Protein AF-A0A2A5T720-F1 (afdb_monomer)

Foldseek 3Di:
DDPVVVQVVLLVVLCVVPVVVVVVPVVDDPPDDDPDDDPDDSVRVSVVVQVVLCVVVVDPHCVVSSVVVVVVD

Mean predicted aligned error: 10.07 Å

Sequence (73 aa):
MNNLDAVFVDVDDFCQTFLPPWAKYLIPSGVKQRNKLSHLSISDVMAIVIVIAFHQSGLWTLKPITSTLFAAT

S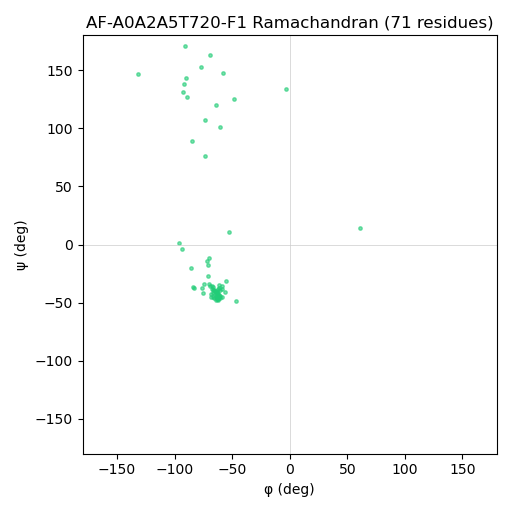tructure (mmCIF, N/CA/C/O backbone):
data_AF-A0A2A5T720-F1
#
_entry.id   AF-A0A2A5T720-F1
#
loop_
_atom_site.group_PDB
_atom_site.id
_atom_site.type_symbol
_atom_site.label_atom_id
_atom_site.label_alt_id
_atom_site.label_comp_id
_atom_site.label_asym_id
_atom_site.label_entity_id
_atom_site.label_seq_id
_atom_site.pdbx_PDB_ins_code
_atom_site.Cartn_x
_atom_site.Cartn_y
_atom_site.Cartn_z
_atom_site.occupancy
_atom_site.B_iso_or_equiv
_atom_site.auth_seq_id
_atom_site.auth_comp_id
_atom_site.auth_asym_id
_atom_site.auth_atom_id
_atom_site.pdbx_PDB_model_num
ATOM 1 N N . MET A 1 1 ? 17.832 6.523 -13.394 1.00 52.50 1 MET A N 1
ATOM 2 C CA . MET A 1 1 ? 16.886 5.846 -12.486 1.00 52.50 1 MET A CA 1
ATOM 3 C C . MET A 1 1 ? 16.978 4.373 -12.792 1.00 52.50 1 MET A C 1
ATOM 5 O O . MET A 1 1 ? 16.745 3.984 -13.932 1.00 52.50 1 MET A O 1
ATOM 9 N N . ASN A 1 2 ? 17.454 3.598 -11.828 1.00 62.94 2 ASN A N 1
ATOM 10 C CA . ASN A 1 2 ? 17.667 2.170 -12.000 1.00 62.94 2 ASN A CA 1
ATOM 11 C C . ASN A 1 2 ? 16.311 1.459 -11.913 1.00 62.94 2 ASN A C 1
ATOM 13 O O . ASN A 1 2 ? 15.395 1.948 -11.258 1.00 62.94 2 ASN A O 1
ATOM 17 N N . ASN A 1 3 ? 16.170 0.300 -12.559 1.00 69.88 3 ASN A N 1
ATOM 18 C CA . ASN A 1 3 ? 14.921 -0.476 -12.538 1.00 69.88 3 ASN A CA 1
ATOM 19 C C . ASN A 1 3 ? 14.469 -0.798 -11.091 1.00 69.88 3 ASN A C 1
ATOM 21 O O . ASN A 1 3 ? 13.282 -0.778 -10.789 1.00 69.88 3 ASN A O 1
ATOM 25 N N . LEU A 1 4 ? 15.430 -0.957 -10.172 1.00 72.69 4 LEU A N 1
ATOM 26 C CA . LEU A 1 4 ? 15.191 -1.152 -8.741 1.00 72.69 4 LEU A CA 1
ATOM 27 C C . LEU A 1 4 ? 14.485 0.041 -8.066 1.00 72.69 4 LEU A C 1
ATOM 29 O O . LEU A 1 4 ? 13.613 -0.165 -7.228 1.00 72.69 4 LEU A O 1
ATOM 33 N N . ASP A 1 5 ? 14.830 1.275 -8.453 1.00 77.69 5 ASP A N 1
ATOM 34 C CA . ASP A 1 5 ? 14.248 2.492 -7.870 1.00 77.69 5 ASP A CA 1
ATOM 35 C C . ASP A 1 5 ? 12.760 2.594 -8.227 1.00 77.69 5 ASP A C 1
ATOM 37 O O . ASP A 1 5 ? 11.935 2.953 -7.393 1.00 77.69 5 ASP A O 1
ATOM 41 N N . ALA A 1 6 ? 12.405 2.223 -9.462 1.00 76.00 6 ALA A N 1
ATOM 42 C CA . ALA A 1 6 ? 11.019 2.205 -9.922 1.00 76.00 6 ALA A CA 1
ATOM 43 C C . ALA A 1 6 ? 10.180 1.159 -9.171 1.00 76.00 6 ALA A C 1
ATOM 45 O O . ALA A 1 6 ? 9.040 1.432 -8.808 1.00 76.00 6 ALA A O 1
ATOM 46 N N . VAL A 1 7 ? 10.761 -0.012 -8.888 1.00 73.81 7 VAL A N 1
ATOM 47 C CA . VAL A 1 7 ? 10.108 -1.053 -8.082 1.00 73.81 7 VAL A CA 1
ATOM 48 C C . VAL A 1 7 ? 9.880 -0.569 -6.652 1.00 73.81 7 VAL A C 1
ATOM 50 O O . VAL A 1 7 ? 8.804 -0.789 -6.109 1.00 73.81 7 VAL A O 1
ATOM 53 N N . PHE A 1 8 ? 10.853 0.116 -6.045 1.00 73.31 8 PHE A N 1
ATOM 54 C CA . PHE A 1 8 ? 10.710 0.616 -4.677 1.00 73.31 8 PHE A CA 1
ATOM 55 C C . PHE A 1 8 ? 9.606 1.676 -4.560 1.00 73.31 8 PHE A C 1
ATOM 57 O O . PHE A 1 8 ? 8.816 1.634 -3.622 1.00 73.31 8 PHE A O 1
ATOM 64 N N . VAL A 1 9 ? 9.508 2.573 -5.547 1.00 81.81 9 VAL A N 1
ATOM 65 C CA . VAL A 1 9 ? 8.427 3.570 -5.632 1.00 81.81 9 VAL A CA 1
ATOM 66 C C . VAL A 1 9 ? 7.064 2.895 -5.800 1.00 81.81 9 VAL A C 1
ATOM 68 O O . VAL A 1 9 ? 6.140 3.202 -5.054 1.00 81.81 9 VAL A O 1
ATOM 71 N N . ASP A 1 10 ? 6.948 1.920 -6.709 1.00 77.75 10 ASP A N 1
ATOM 72 C CA . ASP A 1 10 ? 5.691 1.190 -6.925 1.00 77.75 10 ASP A CA 1
ATOM 73 C C . ASP A 1 10 ? 5.243 0.422 -5.654 1.00 77.75 10 ASP A C 1
ATOM 75 O O . ASP A 1 10 ? 4.044 0.313 -5.382 1.00 77.75 10 ASP A O 1
ATOM 79 N N . VAL A 1 11 ? 6.185 -0.111 -4.859 1.00 76.19 11 VAL A N 1
ATOM 80 C CA . VAL A 1 11 ? 5.889 -0.752 -3.561 1.00 76.19 11 VAL A CA 1
ATOM 81 C C . VAL A 1 11 ? 5.418 0.264 -2.523 1.00 76.19 11 VAL A C 1
ATOM 83 O O . VAL A 1 11 ? 4.474 -0.028 -1.785 1.00 76.19 11 VAL A O 1
ATOM 86 N N . ASP A 1 12 ? 6.055 1.431 -2.437 1.00 82.88 12 ASP A N 1
ATOM 87 C CA . ASP A 1 12 ? 5.688 2.459 -1.459 1.00 82.88 12 ASP A CA 1
ATOM 88 C C . ASP A 1 12 ? 4.271 3.000 -1.721 1.00 82.88 12 ASP A C 1
ATOM 90 O O . ASP A 1 12 ? 3.423 2.976 -0.823 1.00 82.88 12 ASP A O 1
ATOM 94 N N . ASP A 1 13 ? 3.963 3.344 -2.975 1.00 83.56 13 ASP A N 1
ATOM 95 C CA . ASP A 1 13 ? 2.629 3.790 -3.405 1.00 83.56 13 ASP A CA 1
ATOM 96 C C . ASP A 1 13 ? 1.549 2.726 -3.125 1.00 83.56 13 ASP A C 1
ATOM 98 O O . ASP A 1 13 ? 0.428 3.031 -2.689 1.00 83.56 13 ASP A O 1
ATOM 102 N N . PHE A 1 14 ? 1.890 1.446 -3.323 1.00 79.00 14 PHE A N 1
ATOM 103 C CA . PHE A 1 14 ? 1.014 0.336 -2.958 1.00 79.00 14 PHE A CA 1
ATOM 104 C C . PHE A 1 14 ? 0.750 0.290 -1.453 1.00 79.00 14 PHE A C 1
ATOM 106 O O . PHE A 1 14 ? -0.408 0.185 -1.048 1.00 79.00 14 PHE A O 1
ATOM 113 N N . CYS A 1 15 ? 1.791 0.387 -0.621 1.00 78.69 15 CYS A N 1
ATOM 114 C CA . CYS A 1 15 ? 1.650 0.366 0.835 1.00 78.69 15 CYS A CA 1
ATOM 115 C C . CYS A 1 15 ? 0.747 1.507 1.316 1.00 78.69 15 CYS A C 1
ATOM 117 O O . CYS A 1 15 ? -0.167 1.271 2.107 1.00 78.69 15 CYS A O 1
ATOM 119 N N . GLN A 1 16 ? 0.944 2.722 0.801 1.00 82.25 16 GLN A N 1
ATOM 120 C CA . GLN A 1 16 ? 0.117 3.881 1.150 1.00 82.25 16 GLN A CA 1
ATOM 121 C C . GLN A 1 16 ? -1.368 3.667 0.819 1.00 82.25 16 GLN A C 1
ATOM 123 O O . GLN A 1 16 ? -2.241 4.088 1.579 1.00 82.25 16 GLN A O 1
ATOM 128 N N . THR A 1 17 ? -1.660 2.972 -0.282 1.00 82.38 17 THR A N 1
ATOM 129 C CA . THR A 1 17 ? -3.034 2.711 -0.734 1.00 82.38 17 THR A CA 1
ATOM 130 C C . THR A 1 17 ? -3.672 1.512 -0.021 1.00 82.38 17 THR A C 1
ATOM 132 O O . THR A 1 17 ? -4.861 1.536 0.295 1.00 82.38 17 THR A O 1
ATOM 135 N N . PHE A 1 18 ? -2.892 0.465 0.259 1.00 77.25 18 PHE A N 1
ATOM 136 C CA . PHE A 1 18 ? -3.370 -0.804 0.816 1.00 77.25 18 PHE A CA 1
ATOM 137 C C . PHE A 1 18 ? -3.503 -0.791 2.345 1.00 77.25 18 PHE A C 1
ATOM 139 O O . PHE A 1 18 ? -4.442 -1.378 2.889 1.00 77.25 18 PHE A O 1
ATOM 146 N N . LEU A 1 19 ? -2.600 -0.110 3.060 1.00 78.12 19 LEU A N 1
ATOM 147 C CA . LEU A 1 19 ? -2.587 -0.105 4.528 1.00 78.12 19 LEU A CA 1
ATOM 148 C C . LEU A 1 19 ? -3.867 0.471 5.159 1.00 78.12 19 LEU A C 1
ATOM 150 O O . LEU A 1 19 ? -4.359 -0.140 6.110 1.00 78.12 19 LEU A O 1
ATOM 154 N N . PRO A 1 20 ? -4.453 1.591 4.683 1.00 80.12 20 PRO A N 1
ATOM 155 C CA . PRO A 1 20 ? -5.635 2.161 5.326 1.00 80.12 20 PRO A CA 1
ATOM 156 C C . PRO A 1 20 ? -6.889 1.267 5.230 1.00 80.12 20 PRO A C 1
ATOM 158 O O . PRO A 1 20 ? -7.548 1.080 6.257 1.00 80.12 20 PRO A O 1
ATOM 161 N N . PRO A 1 21 ? -7.247 0.684 4.065 1.00 76.19 21 PRO A N 1
ATOM 162 C CA . PRO A 1 21 ? -8.331 -0.299 3.972 1.00 76.19 21 PRO A CA 1
ATOM 163 C C . PRO A 1 21 ? -8.046 -1.579 4.763 1.00 76.19 21 PRO A C 1
ATOM 165 O O . PRO A 1 21 ? -8.925 -2.069 5.470 1.00 76.19 21 PRO A O 1
ATOM 168 N N . TRP A 1 22 ? -6.813 -2.091 4.709 1.00 75.44 22 TRP A N 1
ATOM 169 C CA . TRP A 1 22 ? -6.421 -3.297 5.439 1.00 75.44 22 TRP A CA 1
ATOM 170 C C . TRP A 1 22 ? -6.518 -3.115 6.957 1.00 75.44 22 TRP A C 1
ATOM 172 O O . TRP A 1 22 ? -7.072 -3.969 7.645 1.00 75.44 22 TRP A O 1
ATOM 182 N N . ALA A 1 23 ? -6.078 -1.967 7.479 1.00 74.12 23 ALA A N 1
ATOM 183 C CA . ALA A 1 23 ? -6.229 -1.619 8.888 1.00 74.12 23 ALA A CA 1
ATOM 184 C C . ALA A 1 23 ? -7.706 -1.547 9.307 1.00 74.12 23 ALA A C 1
ATOM 186 O O . ALA A 1 23 ? -8.048 -1.990 10.399 1.00 74.12 23 ALA A O 1
ATOM 187 N N . LYS A 1 24 ? -8.597 -1.043 8.440 1.00 73.00 24 LYS A N 1
ATOM 188 C CA . LYS A 1 24 ? -10.049 -1.033 8.693 1.00 73.00 24 LYS A CA 1
ATOM 189 C C . LYS A 1 24 ? -10.652 -2.437 8.693 1.00 73.00 24 LYS A C 1
ATOM 191 O O . LYS A 1 24 ? -11.513 -2.709 9.518 1.00 73.00 24 LYS A O 1
ATOM 196 N N . TYR A 1 25 ? -10.189 -3.321 7.811 1.00 67.94 25 TYR A N 1
ATOM 197 C CA . TYR A 1 25 ? -10.627 -4.720 7.755 1.00 67.94 25 TYR A CA 1
ATOM 198 C C . TYR A 1 25 ? -10.121 -5.540 8.956 1.00 67.94 25 TYR A C 1
ATOM 200 O O . TYR A 1 25 ? -10.807 -6.431 9.453 1.00 67.94 25 TYR A O 1
ATOM 208 N N . LEU A 1 26 ? -8.922 -5.212 9.448 1.00 63.38 26 LEU A N 1
AT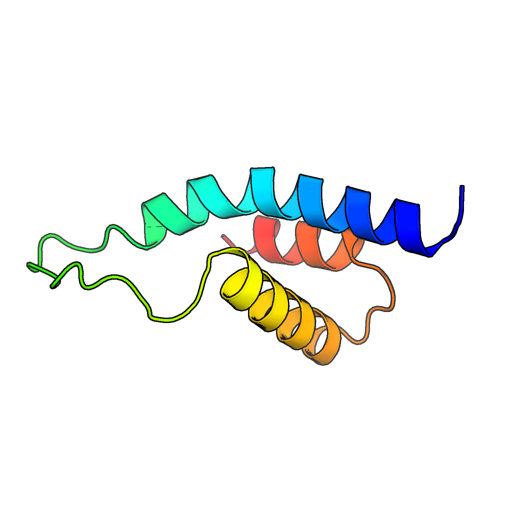OM 209 C CA . LEU A 1 26 ? -8.312 -5.789 10.646 1.00 63.38 26 LEU A CA 1
ATOM 210 C C . LEU A 1 26 ? -8.954 -5.339 11.956 1.00 63.38 26 LEU A C 1
ATOM 212 O O . LEU A 1 26 ? -8.662 -5.957 12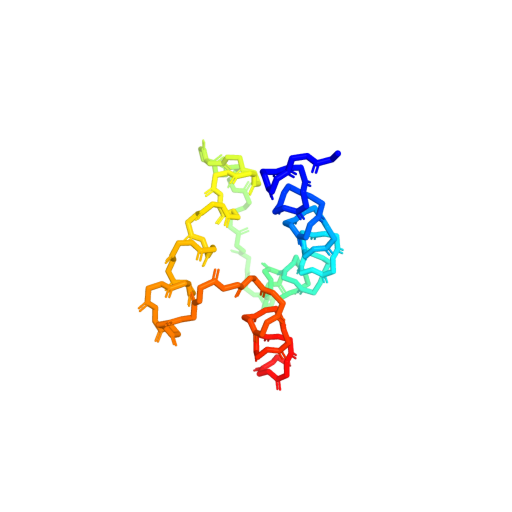.973 1.00 63.38 26 LEU A O 1
ATOM 216 N N . ILE A 1 27 ? -9.776 -4.286 11.958 1.00 63.31 27 ILE A N 1
ATOM 217 C CA . ILE A 1 27 ? -10.657 -3.948 13.079 1.00 63.31 27 ILE A CA 1
ATOM 218 C C . ILE A 1 27 ? -11.917 -4.798 12.870 1.00 63.31 27 ILE A C 1
ATOM 220 O O . ILE A 1 27 ? -12.828 -4.364 12.163 1.00 63.31 27 ILE A O 1
ATOM 224 N N . PRO A 1 28 ? -11.995 -6.037 13.384 1.00 61.47 28 PRO A N 1
ATOM 225 C CA . PRO A 1 28 ? -13.062 -6.933 13.002 1.00 61.47 28 PRO A CA 1
ATOM 226 C C . PRO A 1 28 ? -14.231 -6.753 13.970 1.00 61.47 28 PRO A C 1
ATOM 228 O O . PRO A 1 28 ? -14.122 -6.077 14.993 1.00 61.47 28 PRO A O 1
ATOM 231 N N . SER A 1 29 ? -15.348 -7.384 13.603 1.00 58.25 29 SER A N 1
ATOM 232 C CA . SER A 1 29 ? -16.495 -7.782 14.429 1.00 58.25 29 SER A CA 1
ATOM 233 C C . SER A 1 29 ? -16.340 -7.488 15.921 1.00 58.25 29 SER A C 1
ATOM 235 O O . SER A 1 29 ? -15.333 -7.893 16.488 1.00 58.25 29 SER A O 1
ATOM 237 N N . GLY A 1 30 ? -17.354 -6.918 16.584 1.00 56.31 30 GLY A N 1
ATOM 238 C CA . GLY A 1 30 ? -17.359 -6.545 18.016 1.00 56.31 30 GLY A CA 1
ATOM 239 C C . GLY A 1 30 ? -16.972 -7.621 19.060 1.00 56.31 30 GLY A C 1
ATOM 240 O O . GLY A 1 30 ? -17.149 -7.416 20.257 1.00 56.31 30 GLY A O 1
ATOM 241 N N . VAL A 1 31 ? -16.439 -8.764 18.635 1.00 63.34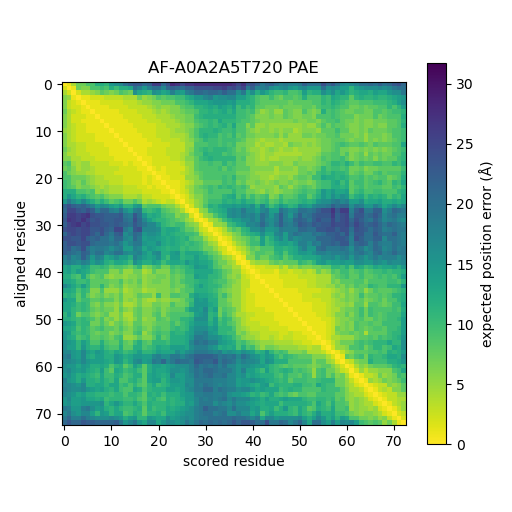 31 VAL A N 1
ATOM 242 C CA . VAL A 1 31 ? -15.627 -9.715 19.384 1.00 63.34 31 VAL A CA 1
ATOM 243 C C . VAL A 1 31 ? -14.297 -9.076 19.807 1.00 63.34 31 VAL A C 1
ATOM 245 O O . VAL A 1 31 ? -13.462 -8.674 19.000 1.00 63.34 31 VAL A O 1
ATOM 248 N N . LYS A 1 32 ? -14.076 -9.025 21.119 1.00 66.00 32 LYS A N 1
ATOM 249 C CA . LYS A 1 32 ? -12.864 -8.495 21.751 1.00 66.00 32 LYS A CA 1
ATOM 250 C C . LYS A 1 32 ? -11.618 -9.276 21.307 1.00 66.00 32 LYS A C 1
ATOM 252 O O . LYS A 1 32 ? -11.334 -10.347 21.839 1.00 66.00 32 LYS A O 1
ATOM 257 N N . GLN A 1 33 ? -10.852 -8.728 20.369 1.00 65.62 33 GLN A N 1
ATOM 258 C CA . GLN A 1 33 ? -9.588 -9.311 19.925 1.00 65.62 33 GLN A CA 1
ATOM 259 C C . GLN A 1 33 ? -8.416 -8.747 20.744 1.00 65.62 33 GLN A C 1
ATOM 261 O O . GLN A 1 33 ? -8.352 -7.557 21.056 1.00 65.62 33 GLN A O 1
ATOM 266 N N . ARG A 1 34 ? -7.475 -9.611 21.135 1.00 64.69 34 ARG A N 1
ATOM 267 C CA . ARG A 1 34 ? -6.267 -9.205 21.865 1.00 64.69 34 ARG A CA 1
ATOM 268 C C . ARG A 1 34 ? -5.317 -8.495 20.900 1.00 64.69 34 ARG A C 1
ATOM 270 O O . ARG A 1 34 ? -4.677 -9.156 20.089 1.00 64.69 34 ARG A O 1
ATOM 277 N N . ASN A 1 35 ? -5.188 -7.175 21.027 1.00 63.44 35 ASN A N 1
ATOM 278 C CA . ASN A 1 35 ? -4.202 -6.387 20.287 1.00 63.44 35 ASN A CA 1
ATOM 279 C C . ASN A 1 35 ? -2.790 -6.634 20.853 1.00 63.44 35 ASN A C 1
ATOM 281 O O . ASN A 1 35 ? -2.271 -5.853 21.649 1.00 63.44 35 ASN A O 1
ATOM 285 N N . LYS A 1 3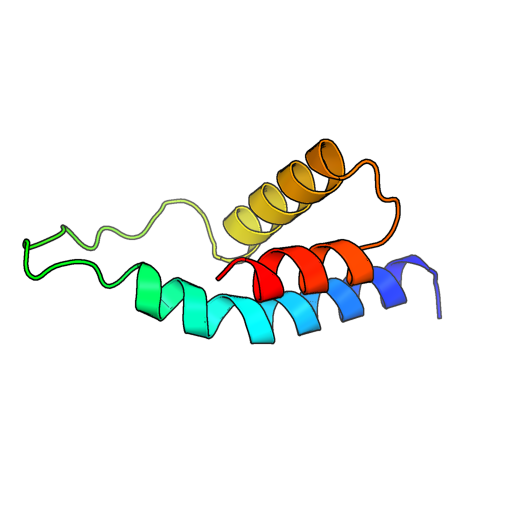6 ? -2.196 -7.788 20.527 1.00 68.31 36 LYS A N 1
ATOM 286 C CA . LYS A 1 36 ? -0.767 -8.029 20.745 1.00 68.31 36 LYS A CA 1
ATOM 287 C C . LYS A 1 36 ? -0.049 -7.557 19.485 1.00 68.31 36 LYS A C 1
ATOM 289 O O . LYS A 1 36 ? -0.382 -8.029 18.403 1.00 68.31 36 LYS A O 1
ATOM 294 N N . LEU A 1 37 ? 0.949 -6.691 19.645 1.00 61.56 37 LEU A N 1
ATOM 295 C CA . LEU A 1 37 ? 1.881 -6.357 18.568 1.00 61.56 37 LEU A CA 1
ATOM 296 C C . LEU A 1 37 ? 2.395 -7.654 17.928 1.00 61.56 37 LEU A C 1
ATOM 298 O O . LEU A 1 37 ? 2.884 -8.553 18.627 1.00 61.56 37 LEU A O 1
ATOM 302 N N . SER A 1 38 ? 2.235 -7.769 16.611 1.00 68.44 38 SER A N 1
ATOM 303 C CA . SER A 1 38 ? 2.915 -8.797 15.836 1.00 68.44 38 SER A CA 1
ATOM 304 C C . SER A 1 38 ? 4.422 -8.639 16.032 1.00 68.44 38 SER A C 1
ATOM 306 O O . SER A 1 38 ? 4.927 -7.531 16.190 1.00 68.44 38 SER A O 1
ATOM 308 N N . HIS A 1 39 ? 5.161 -9.749 16.007 1.00 76.81 39 HIS A N 1
ATOM 309 C CA . HIS A 1 39 ? 6.626 -9.681 15.925 1.00 76.81 39 HIS A CA 1
ATOM 310 C C . HIS A 1 39 ? 7.105 -9.199 14.545 1.00 76.81 39 HIS A C 1
ATOM 312 O O . HIS A 1 39 ? 8.282 -8.905 14.381 1.00 76.81 39 HIS A O 1
ATOM 318 N N . LEU A 1 40 ? 6.194 -9.139 13.572 1.00 76.50 40 LEU A N 1
ATOM 319 C CA . LEU A 1 40 ? 6.442 -8.685 12.214 1.00 76.50 40 LEU A CA 1
ATOM 320 C C . LEU A 1 40 ? 6.136 -7.195 12.106 1.00 76.50 40 LEU A C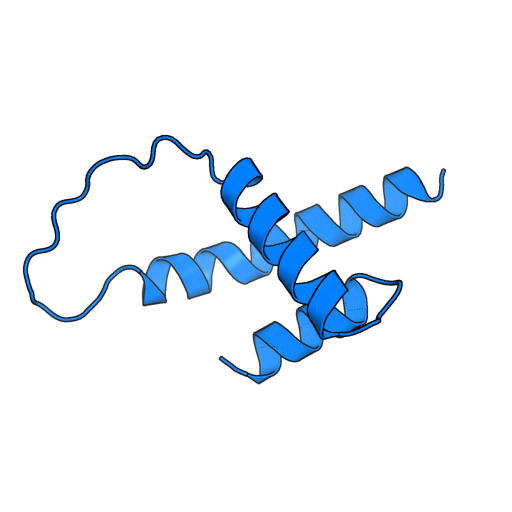 1
ATOM 322 O O . LEU A 1 40 ? 5.065 -6.748 12.535 1.00 76.50 40 LEU A O 1
ATOM 326 N N . SER A 1 41 ? 7.076 -6.459 11.523 1.00 81.81 41 SER A N 1
ATOM 327 C CA . SER A 1 41 ? 6.881 -5.073 11.122 1.00 81.81 41 SER A CA 1
ATOM 328 C C . SER A 1 41 ? 5.909 -4.987 9.942 1.00 81.81 41 SER A C 1
ATOM 330 O O . SER A 1 41 ? 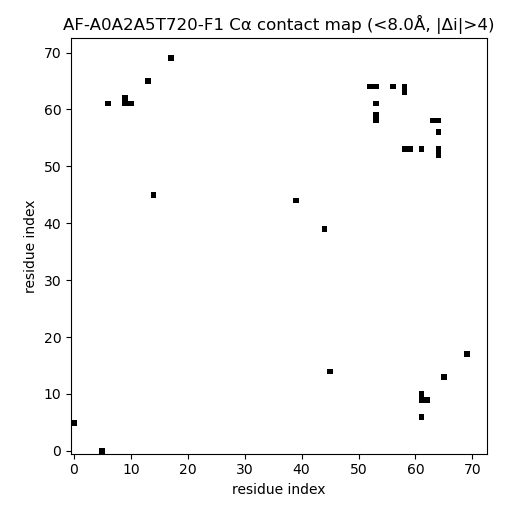5.662 -5.970 9.240 1.00 81.81 41 SER A O 1
ATOM 332 N N . ILE A 1 42 ? 5.368 -3.792 9.692 1.00 76.06 42 ILE A N 1
ATOM 333 C CA . ILE A 1 42 ? 4.519 -3.546 8.519 1.00 76.06 42 ILE A CA 1
ATOM 334 C C . ILE A 1 42 ? 5.269 -3.917 7.232 1.00 76.06 42 ILE A C 1
ATOM 336 O O . ILE A 1 42 ? 4.697 -4.572 6.369 1.00 76.06 42 ILE A O 1
ATOM 340 N N . SER A 1 43 ? 6.562 -3.592 7.134 1.00 77.94 43 SER A N 1
ATOM 341 C CA . SER A 1 43 ? 7.404 -3.972 5.995 1.00 77.94 43 SER A CA 1
ATOM 342 C C . SER A 1 43 ? 7.516 -5.484 5.806 1.00 77.94 43 SER A C 1
ATOM 344 O O . SER A 1 43 ? 7.453 -5.949 4.671 1.00 77.94 43 SER A O 1
ATOM 346 N N . ASP A 1 44 ? 7.614 -6.260 6.888 1.00 80.50 44 ASP A N 1
ATOM 347 C CA . ASP A 1 44 ? 7.686 -7.725 6.792 1.00 80.50 44 ASP A CA 1
ATOM 348 C C . ASP A 1 44 ? 6.368 -8.305 6.269 1.00 80.50 44 ASP A C 1
ATOM 350 O O . ASP A 1 44 ? 6.360 -9.190 5.413 1.00 80.50 44 ASP A O 1
ATOM 354 N N . VAL A 1 45 ? 5.239 -7.777 6.750 1.00 79.12 45 VAL A N 1
ATOM 355 C CA . VAL A 1 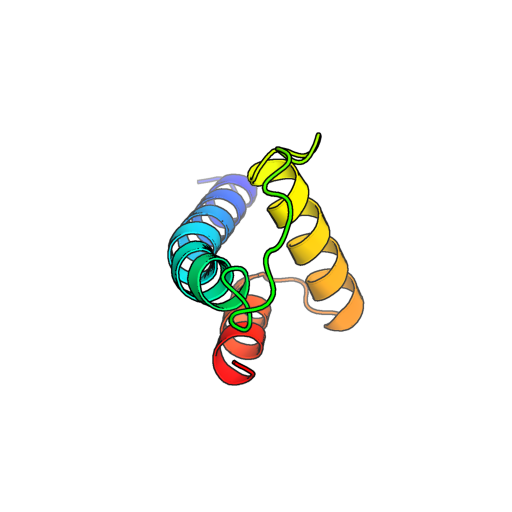45 ? 3.910 -8.179 6.275 1.00 79.12 45 VAL A CA 1
ATOM 356 C C . VAL A 1 45 ? 3.734 -7.819 4.799 1.00 79.12 45 VAL A C 1
ATOM 358 O O . VAL A 1 45 ? 3.298 -8.663 4.018 1.00 79.12 45 VAL A O 1
ATOM 361 N N . MET A 1 46 ? 4.125 -6.607 4.395 1.00 79.12 46 MET A N 1
ATOM 362 C CA . MET A 1 46 ? 4.041 -6.173 2.998 1.00 79.12 46 MET A CA 1
ATOM 363 C C . MET A 1 46 ? 4.924 -7.022 2.083 1.00 79.12 46 MET A C 1
ATOM 365 O O . MET A 1 46 ? 4.469 -7.427 1.017 1.00 79.12 46 MET A O 1
ATOM 369 N N . ALA A 1 47 ? 6.141 -7.369 2.510 1.00 81.19 47 ALA A N 1
ATOM 370 C CA . ALA A 1 47 ? 7.027 -8.242 1.745 1.00 81.19 47 ALA A CA 1
ATOM 371 C C . ALA A 1 47 ? 6.406 -9.631 1.521 1.00 81.19 47 ALA A C 1
ATOM 373 O O . ALA A 1 47 ? 6.415 -10.133 0.399 1.00 81.19 47 ALA A O 1
ATOM 374 N N . ILE A 1 48 ? 5.803 -10.226 2.556 1.00 79.00 48 ILE A N 1
ATOM 375 C CA . ILE A 1 48 ? 5.109 -11.517 2.439 1.00 79.00 48 ILE A CA 1
ATOM 376 C C . ILE A 1 48 ? 3.923 -11.414 1.468 1.00 79.00 48 ILE A C 1
ATOM 378 O O . ILE A 1 48 ? 3.787 -12.257 0.581 1.00 79.00 48 ILE A O 1
ATOM 382 N N . VAL A 1 49 ? 3.087 -10.378 1.597 1.00 77.81 49 VAL A N 1
ATOM 383 C CA . VAL A 1 49 ? 1.921 -10.162 0.720 1.00 77.81 49 VAL A CA 1
ATOM 384 C C . VAL A 1 49 ? 2.352 -9.990 -0.736 1.00 77.81 49 VAL A C 1
ATOM 386 O O . VAL A 1 49 ? 1.788 -10.637 -1.617 1.00 77.81 49 VAL A O 1
ATOM 389 N N . ILE A 1 50 ? 3.379 -9.177 -0.991 1.00 77.06 50 ILE A N 1
ATOM 390 C CA . ILE A 1 50 ? 3.908 -8.938 -2.337 1.00 77.06 50 ILE A CA 1
ATOM 391 C C . ILE A 1 50 ? 4.451 -10.237 -2.942 1.00 77.06 50 ILE A C 1
ATOM 393 O O . ILE A 1 50 ? 4.108 -10.560 -4.076 1.00 77.06 50 ILE A O 1
ATOM 397 N N . VAL A 1 51 ? 5.239 -11.017 -2.191 1.00 78.50 51 VAL A N 1
ATOM 398 C CA . VAL A 1 51 ? 5.800 -12.294 -2.668 1.00 78.50 51 VAL A CA 1
ATOM 399 C C . VAL A 1 51 ? 4.698 -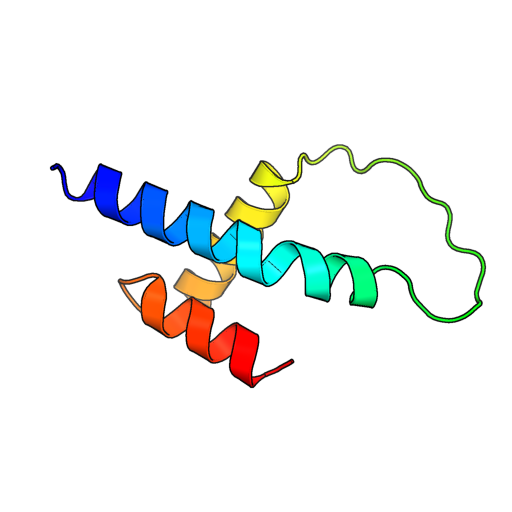13.295 -3.018 1.00 78.50 51 VAL A C 1
ATOM 401 O O . VAL A 1 51 ? 4.752 -13.912 -4.082 1.00 78.50 51 VAL A O 1
ATOM 404 N N . ILE A 1 52 ? 3.678 -13.437 -2.167 1.00 76.19 52 ILE A N 1
ATOM 405 C CA . ILE A 1 52 ? 2.544 -14.334 -2.433 1.00 76.19 52 ILE A CA 1
ATOM 406 C C . ILE A 1 52 ? 1.783 -13.875 -3.677 1.00 76.19 52 ILE A C 1
ATOM 408 O O . ILE A 1 52 ? 1.489 -14.690 -4.549 1.00 76.19 52 ILE A O 1
ATOM 412 N N . ALA A 1 53 ? 1.489 -12.581 -3.791 1.00 71.50 53 ALA A N 1
ATOM 413 C CA . ALA A 1 53 ? 0.726 -12.047 -4.909 1.00 71.50 53 ALA A CA 1
ATOM 414 C C . ALA A 1 53 ? 1.495 -12.147 -6.240 1.00 71.50 53 ALA A C 1
ATOM 416 O O . ALA A 1 53 ? 0.907 -12.450 -7.279 1.00 71.50 53 ALA A O 1
ATOM 417 N N . PHE A 1 54 ? 2.818 -11.979 -6.217 1.00 72.62 54 PHE A N 1
ATOM 418 C CA . PHE A 1 54 ? 3.685 -12.185 -7.378 1.00 72.62 54 PHE A CA 1
ATOM 419 C C . PHE A 1 54 ? 3.720 -13.659 -7.797 1.00 72.62 54 PHE A C 1
ATOM 421 O O . PHE A 1 54 ? 3.527 -13.989 -8.966 1.00 72.62 54 PHE A O 1
ATOM 428 N N . HIS A 1 55 ? 3.868 -14.561 -6.823 1.00 72.25 55 HIS A N 1
ATOM 429 C CA . HIS A 1 55 ? 3.844 -16.001 -7.062 1.00 72.25 55 HIS A CA 1
ATOM 430 C C . HIS A 1 55 ? 2.493 -16.478 -7.620 1.00 72.25 55 HIS A C 1
ATOM 432 O O . HIS A 1 55 ? 2.458 -17.310 -8.522 1.00 72.25 55 HIS A O 1
ATOM 438 N N . GLN A 1 56 ? 1.374 -15.961 -7.103 1.00 69.12 56 GLN A N 1
ATOM 439 C CA . GLN A 1 56 ? 0.030 -16.347 -7.549 1.00 69.12 56 GLN A CA 1
ATOM 440 C C . GLN A 1 56 ? -0.348 -15.766 -8.911 1.00 69.12 56 GLN A C 1
ATOM 442 O O . GLN A 1 56 ? -1.076 -16.407 -9.664 1.00 69.12 56 GLN A O 1
ATOM 447 N N . SER A 1 57 ? 0.117 -14.559 -9.227 1.00 67.38 57 SER A N 1
ATOM 448 C CA . SER A 1 57 ? -0.269 -13.880 -10.462 1.00 67.38 57 SER A CA 1
ATOM 449 C C . SER A 1 57 ? 0.587 -14.268 -11.669 1.00 67.38 57 SER A C 1
ATOM 451 O O . SER A 1 57 ? 0.158 -14.066 -12.802 1.00 67.38 57 SER A O 1
ATOM 453 N N . GLY A 1 58 ? 1.794 -14.812 -11.455 1.00 67.19 58 GLY A N 1
ATOM 454 C CA . GLY A 1 58 ? 2.755 -15.063 -12.537 1.00 67.19 58 GLY A CA 1
ATOM 455 C C . GLY A 1 58 ? 3.188 -13.780 -13.262 1.00 67.19 58 GLY A C 1
ATOM 456 O O . GLY A 1 58 ? 3.740 -13.837 -14.362 1.00 67.19 58 GLY A O 1
ATOM 457 N N . LEU A 1 59 ? 2.898 -12.619 -12.667 1.00 62.75 59 LEU A N 1
ATOM 458 C CA . LEU A 1 59 ? 3.174 -11.304 -13.220 1.00 62.75 59 LEU A CA 1
ATOM 459 C C . LEU A 1 59 ? 4.552 -10.850 -12.774 1.00 62.75 59 LEU A C 1
ATOM 461 O O . LEU A 1 59 ? 4.961 -11.077 -11.645 1.00 62.75 59 LEU A O 1
ATOM 465 N N . TRP A 1 60 ? 5.246 -10.166 -13.677 1.00 61.41 60 TRP A N 1
ATOM 466 C CA . TRP A 1 60 ? 6.616 -9.705 -13.469 1.00 61.41 60 TRP A CA 1
ATOM 467 C C . TRP A 1 60 ? 6.664 -8.267 -12.932 1.00 61.41 60 TRP A C 1
ATOM 469 O O . TRP A 1 60 ? 7.737 -7.734 -12.663 1.00 61.41 60 TRP A O 1
ATOM 479 N N . THR A 1 61 ? 5.499 -7.623 -12.804 1.00 62.38 61 THR A N 1
ATOM 480 C CA . THR A 1 61 ? 5.345 -6.212 -12.444 1.00 62.38 61 THR A CA 1
ATOM 481 C C . THR A 1 61 ? 4.305 -6.046 -11.340 1.00 62.38 61 THR A C 1
ATOM 483 O O . THR A 1 61 ? 3.321 -6.781 -11.269 1.00 62.38 61 THR A O 1
ATOM 486 N N . LEU A 1 62 ? 4.524 -5.060 -10.468 1.00 64.62 62 LEU A N 1
ATOM 487 C CA . LEU A 1 62 ? 3.681 -4.821 -9.294 1.00 64.62 62 LEU A CA 1
ATOM 488 C C . LEU A 1 62 ? 2.349 -4.151 -9.650 1.00 64.62 62 LEU A C 1
ATOM 490 O O . LEU A 1 62 ? 1.316 -4.524 -9.109 1.00 64.62 62 LEU A O 1
ATOM 494 N N . LYS A 1 63 ? 2.339 -3.220 -10.609 1.00 66.50 63 LYS A N 1
ATOM 495 C CA . LYS A 1 63 ? 1.137 -2.481 -11.049 1.00 66.50 63 LYS A CA 1
ATOM 496 C C . LYS A 1 63 ? -0.118 -3.331 -11.310 1.00 66.50 63 LYS A C 1
ATOM 498 O O . LYS A 1 63 ? -1.188 -2.970 -10.828 1.00 66.50 63 LYS A O 1
ATOM 503 N N . PRO A 1 64 ? -0.055 -4.444 -12.056 1.00 61.47 64 PRO A N 1
ATOM 504 C CA . PRO A 1 64 ? -1.247 -5.261 -12.274 1.00 61.47 64 PRO A CA 1
ATOM 505 C C . PRO A 1 64 ? -1.683 -6.028 -11.012 1.00 61.47 64 PRO A C 1
ATOM 507 O O . PRO A 1 64 ? -2.875 -6.276 -10.827 1.00 61.47 64 PRO A O 1
ATOM 510 N N . ILE A 1 65 ? -0.758 -6.338 -10.100 1.00 63.28 65 ILE A N 1
ATOM 511 C CA . ILE A 1 65 ? -1.061 -6.981 -8.815 1.00 63.28 65 ILE A CA 1
ATOM 512 C C . ILE A 1 65 ? -1.834 -6.021 -7.903 1.00 63.28 65 ILE A C 1
ATOM 514 O O . ILE A 1 65 ? -2.851 -6.407 -7.324 1.00 63.28 65 ILE A O 1
ATOM 518 N N . THR A 1 66 ? -1.401 -4.758 -7.821 1.00 64.19 66 THR A N 1
ATOM 519 C CA . THR A 1 66 ? -2.052 -3.741 -6.980 1.00 64.19 66 THR A CA 1
ATOM 520 C C . THR A 1 66 ? -3.477 -3.442 -7.441 1.00 64.19 66 THR A C 1
ATOM 522 O O . THR A 1 66 ? -4.383 -3.358 -6.614 1.00 64.19 66 THR A O 1
ATOM 525 N N . SER A 1 67 ? -3.706 -3.374 -8.758 1.00 64.00 67 SER A N 1
ATOM 526 C CA . SER A 1 67 ? -5.044 -3.176 -9.324 1.00 64.00 67 SER A CA 1
ATOM 527 C C . SER A 1 67 ? -5.975 -4.364 -9.074 1.00 64.00 67 SER A C 1
ATOM 529 O O . SER A 1 67 ? -7.167 -4.158 -8.863 1.00 64.00 67 SER A O 1
ATOM 531 N N . THR A 1 68 ? -5.458 -5.596 -9.105 1.00 62.22 68 THR A N 1
ATOM 532 C CA . THR A 1 68 ? -6.275 -6.807 -8.910 1.00 62.22 68 THR A CA 1
ATOM 533 C C . THR A 1 68 ? -6.654 -6.993 -7.442 1.00 62.22 68 THR A C 1
ATOM 535 O O . THR A 1 68 ? -7.804 -7.301 -7.141 1.00 62.22 68 THR A O 1
ATOM 538 N N . LEU A 1 69 ? -5.712 -6.754 -6.521 1.00 63.91 69 LEU A N 1
ATOM 539 C CA . LEU A 1 69 ? -5.977 -6.798 -5.081 1.00 63.91 69 LEU A CA 1
ATOM 540 C C . LEU A 1 69 ? -6.994 -5.730 -4.666 1.00 63.91 69 LEU A C 1
ATOM 542 O O . LEU A 1 69 ? -7.923 -6.037 -3.928 1.00 63.91 69 LEU A O 1
ATOM 546 N N . PHE A 1 70 ? -6.865 -4.504 -5.182 1.00 59.88 70 PHE A N 1
ATOM 547 C CA . PHE A 1 70 ? -7.802 -3.424 -4.870 1.00 59.88 70 PHE A CA 1
ATOM 548 C C . PHE A 1 70 ? -9.194 -3.647 -5.482 1.00 59.88 70 PHE A C 1
ATOM 550 O O . PHE A 1 70 ? -10.188 -3.332 -4.845 1.00 59.88 70 PHE A O 1
ATOM 557 N N . ALA A 1 71 ? -9.291 -4.232 -6.683 1.00 59.81 71 ALA A N 1
ATOM 558 C CA . ALA A 1 71 ? -10.580 -4.544 -7.313 1.00 59.81 71 ALA A CA 1
ATOM 559 C C . ALA A 1 71 ? -11.344 -5.705 -6.643 1.00 59.81 71 ALA A C 1
ATOM 561 O O . ALA A 1 71 ? -12.540 -5.860 -6.879 1.00 59.81 71 ALA A O 1
ATOM 562 N N . ALA A 1 72 ? -10.661 -6.531 -5.844 1.00 53.00 72 ALA A N 1
ATOM 563 C CA . ALA A 1 72 ? -11.242 -7.672 -5.137 1.00 53.00 72 ALA A CA 1
ATOM 564 C C . ALA A 1 72 ? -11.650 -7.368 -3.678 1.00 53.00 72 ALA A C 1
ATOM 566 O O . ALA A 1 72 ? -12.118 -8.279 -2.993 1.00 53.00 72 ALA A O 1
ATOM 567 N N . THR A 1 73 ? -11.468 -6.127 -3.204 1.00 49.25 73 THR A N 1
ATOM 568 C CA . THR A 1 73 ? -11.858 -5.670 -1.852 1.00 49.25 73 THR A CA 1
ATOM 569 C C . THR A 1 73 ? -13.022 -4.693 -1.927 1.00 49.25 73 THR A C 1
ATOM 571 O O . THR A 1 73 ? -13.870 -4.733 -1.009 1.00 49.25 73 THR A O 1
#

Organism: NCBI:txid1927127

Solvent-accessible surface area (backbone atoms only — not comparable to full-atom values): 4626 Å² total; per-residue (Å²): 136,57,75,66,57,55,52,54,50,56,51,50,57,45,48,68,64,49,48,63,59,49,55,56,64,69,60,60,68,98,68,90,71,85,89,65,82,65,97,61,52,71,66,55,52,49,50,52,53,51,53,51,51,36,68,74,64,75,48,95,56,65,70,68,52,56,53,51,58,60,75,74,108

Secondary structure (DSSP, 8-state):
--HHHHHHHHHHHHHHHHHHHHHHHTS-SSS----PPPSS-HHHHHHHHHHHHHHHH--SSHHHHHHHHHHT-

pLDDT: mean 70.49, std 8.31, range [49.25, 83.56]

Radius of gyration: 14.15 Å; Cα contacts (8 Å, |Δi|>4): 17; chains: 1; bounding box: 35×22×35 Å